Protein AF-A0A0M4CG94-F1 (afdb_monomer_lite)

Sequence (86 aa):
MNSISLPPSGESTVKKSRITPQLLLGLLAAGAVELELWGEQEPAKLVGVGEGETPYALAKVWNTDLRRETIELVPFNEIKEVRASV

Organism: NCBI:txid931089

Foldseek 3Di:
DDDDDDDPPDPPPVPPPQDDQVVLVVLVVVAWKWFDFPPDPDTWTFPHWDDDVATWTFTFDQDPVVRGTDTDTGGSVRTDDMDGDD

Radius of gyration: 17.71 Å; chains: 1; bounding box: 50×42×44 Å

pLDDT: mean 80.41, std 17.42, range [39.22, 95.44]

Structure (mmCIF, N/CA/C/O backbone):
data_AF-A0A0M4CG94-F1
#
_entry.id   AF-A0A0M4CG94-F1
#
loop_
_atom_site.group_PDB
_atom_site.id
_atom_site.type_symbol
_atom_site.label_atom_id
_atom_site.label_alt_id
_atom_site.label_comp_id
_atom_site.label_asym_id
_atom_site.label_entity_id
_atom_site.label_seq_id
_atom_site.pdbx_PDB_ins_code
_atom_site.Cartn_x
_atom_site.Cartn_y
_atom_site.Cartn_z
_atom_site.occupancy
_atom_site.B_iso_or_equiv
_atom_site.auth_seq_id
_atom_site.auth_comp_id
_atom_site.auth_asym_id
_atom_site.auth_atom_id
_atom_site.pdbx_PDB_model_num
ATOM 1 N N . MET A 1 1 ? 32.739 -28.597 35.649 1.00 42.03 1 MET A N 1
ATOM 2 C CA . MET A 1 1 ? 31.369 -28.267 35.204 1.00 42.03 1 MET A CA 1
ATOM 3 C C . MET A 1 1 ? 31.503 -27.520 33.888 1.00 42.03 1 MET A C 1
ATOM 5 O O . MET A 1 1 ? 31.850 -26.348 33.905 1.00 42.03 1 MET A O 1
ATOM 9 N N . ASN A 1 2 ? 31.369 -28.222 32.760 1.00 40.44 2 ASN A N 1
ATOM 10 C CA . ASN A 1 2 ? 31.443 -27.606 31.434 1.00 40.44 2 ASN A CA 1
ATOM 11 C C . ASN A 1 2 ? 30.070 -27.025 31.094 1.00 40.44 2 ASN A C 1
ATOM 13 O O . ASN A 1 2 ? 29.133 -27.780 30.843 1.00 40.44 2 ASN A O 1
ATOM 17 N N . SER A 1 3 ? 29.952 -25.700 31.100 1.00 49.12 3 SER A N 1
ATOM 18 C CA . SER A 1 3 ? 28.761 -25.006 30.616 1.00 49.12 3 SER A CA 1
ATOM 19 C C . SER A 1 3 ? 28.823 -24.934 29.094 1.00 49.12 3 SER A C 1
ATOM 21 O O . SER A 1 3 ? 29.608 -24.178 28.527 1.00 49.12 3 SER A O 1
ATOM 23 N N . ILE A 1 4 ? 28.021 -25.762 28.431 1.00 51.53 4 ILE A N 1
ATOM 24 C CA . ILE A 1 4 ? 27.734 -25.635 27.003 1.00 51.53 4 ILE A CA 1
ATOM 25 C C . ILE A 1 4 ? 26.748 -24.473 26.877 1.00 51.53 4 ILE A C 1
ATOM 27 O O . ILE A 1 4 ? 25.571 -24.616 27.204 1.00 51.53 4 ILE A O 1
ATOM 31 N N . SER A 1 5 ? 27.234 -23.310 26.452 1.00 46.34 5 SER A N 1
ATOM 32 C CA . SER A 1 5 ? 26.362 -22.203 26.070 1.00 46.34 5 SER A CA 1
ATOM 33 C C . SER A 1 5 ? 25.711 -22.548 24.734 1.00 46.34 5 SER A C 1
ATOM 35 O O . SER A 1 5 ? 26.366 -22.539 23.693 1.00 46.34 5 SER A O 1
ATOM 37 N N . LEU A 1 6 ? 24.421 -22.879 24.774 1.00 57.91 6 LEU A N 1
ATOM 38 C CA . LEU A 1 6 ? 23.558 -22.832 23.598 1.00 57.91 6 LEU A CA 1
ATOM 39 C C . LEU A 1 6 ? 23.608 -21.410 23.013 1.00 57.91 6 LEU A C 1
ATOM 41 O O . LEU A 1 6 ? 23.518 -20.452 23.788 1.00 57.91 6 LEU A O 1
ATOM 45 N N . PRO A 1 7 ? 23.718 -21.228 21.685 1.00 62.72 7 PRO A N 1
ATOM 46 C CA . PRO A 1 7 ? 23.407 -19.931 21.112 1.00 62.72 7 PRO A CA 1
ATOM 47 C C . PRO A 1 7 ? 21.922 -19.651 21.400 1.00 62.72 7 PRO A C 1
ATOM 49 O O . PRO A 1 7 ? 21.087 -20.521 21.127 1.00 62.72 7 PRO A O 1
ATOM 52 N N . PRO A 1 8 ? 21.561 -18.490 21.977 1.00 51.91 8 PRO A N 1
ATOM 53 C CA . PRO A 1 8 ? 20.165 -18.104 22.036 1.00 51.91 8 PRO A CA 1
ATOM 54 C C . PRO A 1 8 ? 19.645 -18.024 20.602 1.00 51.91 8 PRO A C 1
ATOM 56 O O . PRO A 1 8 ? 20.306 -17.473 19.718 1.00 51.91 8 PRO A O 1
ATOM 59 N N . SER A 1 9 ? 18.501 -18.680 20.407 1.00 52.03 9 SER A N 1
ATOM 60 C CA . SER A 1 9 ? 17.699 -18.749 19.194 1.00 52.03 9 SER A CA 1
ATOM 61 C C . SER A 1 9 ? 17.890 -17.524 18.324 1.00 52.03 9 SER A C 1
ATOM 63 O O . SER A 1 9 ? 17.744 -16.405 18.809 1.00 52.03 9 SER A O 1
ATOM 65 N N . GLY A 1 10 ? 18.204 -17.756 17.049 1.00 43.06 10 GLY A N 1
ATOM 66 C CA . GLY A 1 10 ? 18.297 -16.703 16.057 1.00 43.06 10 GLY A CA 1
ATOM 67 C C . GLY A 1 10 ? 17.049 -15.836 16.113 1.00 43.06 10 GLY A C 1
ATOM 68 O O . GLY A 1 10 ? 16.008 -16.192 15.564 1.00 43.06 10 GLY A O 1
ATOM 69 N N . GLU A 1 11 ? 17.178 -14.674 16.748 1.00 41.47 11 GLU A N 1
ATOM 70 C CA . GLU A 1 11 ? 16.458 -13.494 16.330 1.00 41.47 11 GLU A CA 1
ATOM 71 C C . GLU A 1 11 ? 16.825 -13.340 14.859 1.00 41.47 11 GLU A C 1
ATOM 73 O O . GLU A 1 11 ? 17.865 -12.785 14.501 1.00 41.47 11 GLU A O 1
ATOM 78 N N . SER A 1 12 ? 15.967 -13.874 13.985 1.00 39.22 12 SER A N 1
ATOM 79 C CA . SER A 1 12 ? 15.732 -13.246 12.699 1.00 39.22 12 SER A CA 1
ATOM 80 C C . SER A 1 12 ? 15.275 -11.842 13.054 1.00 39.22 12 SER A C 1
ATOM 82 O O . SER A 1 12 ? 14.089 -11.555 13.190 1.00 39.22 12 SER A O 1
ATOM 84 N N . THR A 1 13 ? 16.249 -10.966 13.296 1.00 40.34 13 THR A N 1
ATOM 85 C CA . THR A 1 13 ? 16.080 -9.540 13.162 1.00 40.34 13 THR A CA 1
ATOM 86 C C . THR A 1 13 ? 15.677 -9.413 11.709 1.00 40.34 13 THR A C 1
ATOM 88 O O . THR A 1 13 ? 16.522 -9.377 10.812 1.00 40.34 13 THR A O 1
ATOM 91 N N . VAL A 1 14 ? 14.368 -9.454 11.456 1.00 41.66 14 VAL A N 1
ATOM 92 C CA . VAL A 1 14 ? 13.790 -8.979 10.214 1.00 41.66 14 VAL A CA 1
ATOM 93 C C . VAL A 1 14 ? 14.195 -7.518 10.220 1.00 41.66 14 VAL A C 1
ATOM 95 O O . VAL A 1 14 ? 13.547 -6.670 10.832 1.00 41.66 14 VAL A O 1
ATOM 98 N N . LYS A 1 15 ? 15.390 -7.247 9.671 1.00 42.22 15 LYS A N 1
ATOM 99 C CA . LYS A 1 15 ? 15.888 -5.907 9.400 1.00 42.22 15 LYS A CA 1
ATOM 100 C C . LYS A 1 15 ? 14.692 -5.218 8.792 1.00 42.22 15 LYS A C 1
ATOM 102 O O . LYS A 1 15 ? 14.196 -5.740 7.793 1.00 42.22 15 LYS A O 1
ATOM 107 N N . LYS A 1 16 ? 14.220 -4.136 9.427 1.00 49.03 16 LYS A N 1
ATOM 108 C CA . LYS A 1 16 ? 13.188 -3.244 8.893 1.00 49.03 16 LYS A CA 1
ATOM 109 C C . LYS A 1 16 ? 13.572 -2.973 7.448 1.00 49.03 16 LYS A C 1
ATOM 111 O O . LYS A 1 16 ? 14.451 -2.153 7.182 1.00 49.03 16 LYS A O 1
ATOM 116 N N . SER A 1 17 ? 13.053 -3.790 6.542 1.00 55.19 17 SER A N 1
ATOM 117 C CA . SER A 1 17 ? 13.508 -3.798 5.168 1.00 55.19 17 SER A CA 1
ATOM 118 C C . SER A 1 17 ? 12.884 -2.547 4.629 1.00 55.19 17 SER A C 1
ATOM 120 O O . SER A 1 17 ? 11.664 -2.408 4.646 1.00 55.19 17 SER A O 1
ATOM 122 N N . ARG A 1 18 ? 13.739 -1.568 4.337 1.00 72.44 18 ARG A N 1
ATOM 123 C CA . ARG A 1 18 ? 13.301 -0.261 3.877 1.00 72.44 18 ARG A CA 1
ATOM 124 C C . ARG A 1 18 ? 12.327 -0.507 2.730 1.00 72.44 18 ARG A C 1
ATOM 126 O O . ARG A 1 18 ? 12.708 -1.142 1.751 1.00 72.44 18 ARG A O 1
ATOM 133 N N . ILE A 1 19 ? 11.081 -0.076 2.894 1.00 81.44 19 ILE A N 1
ATOM 134 C CA . ILE A 1 19 ? 10.049 -0.271 1.881 1.00 81.44 19 ILE A CA 1
ATOM 135 C C . ILE A 1 19 ? 10.493 0.524 0.650 1.00 81.44 19 ILE A C 1
ATOM 137 O O . ILE A 1 19 ? 10.733 1.730 0.736 1.00 81.44 19 ILE A O 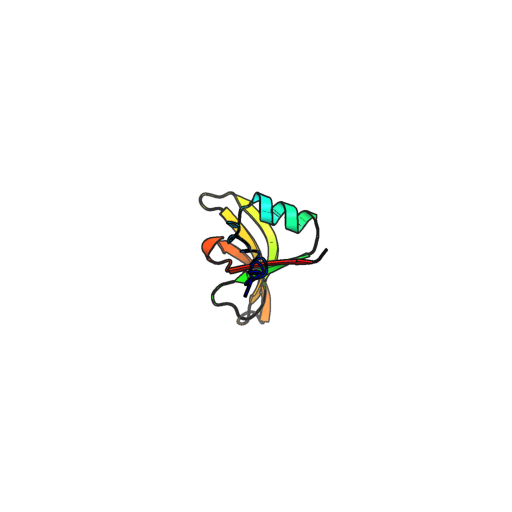1
ATOM 141 N N . THR A 1 20 ? 10.697 -0.171 -0.467 1.00 86.06 20 THR A N 1
ATOM 142 C CA . THR A 1 20 ? 11.102 0.418 -1.750 1.00 86.06 20 THR A CA 1
ATOM 143 C C . THR A 1 20 ? 10.031 0.170 -2.809 1.00 86.06 20 THR A C 1
ATOM 145 O O . THR A 1 20 ? 9.259 -0.785 -2.679 1.00 86.06 20 THR A O 1
ATOM 148 N N . PRO A 1 21 ? 9.991 0.977 -3.890 1.00 85.81 21 PRO A N 1
ATOM 149 C CA . PRO A 1 21 ? 8.986 0.800 -4.934 1.00 85.81 21 PRO A CA 1
ATOM 150 C C . PRO A 1 21 ? 9.090 -0.577 -5.589 1.00 85.81 21 PRO A C 1
ATOM 152 O O . PRO A 1 21 ? 8.090 -1.257 -5.790 1.00 85.81 21 PRO A O 1
ATOM 155 N N . GLN A 1 22 ? 10.325 -1.024 -5.828 1.00 88.06 22 GLN A N 1
ATOM 156 C CA . GLN A 1 22 ? 10.631 -2.329 -6.412 1.00 88.06 22 GLN A CA 1
ATOM 157 C C . GLN A 1 22 ? 10.165 -3.491 -5.530 1.00 88.06 22 GLN A C 1
ATOM 159 O O . GLN A 1 22 ? 9.666 -4.483 -6.056 1.00 88.06 22 GLN A O 1
ATOM 164 N N . LEU A 1 23 ? 10.295 -3.371 -4.202 1.00 87.88 23 LEU A N 1
ATOM 165 C CA . LEU A 1 23 ? 9.804 -4.390 -3.275 1.00 87.88 23 LEU A CA 1
ATOM 166 C C . LEU A 1 23 ? 8.282 -4.518 -3.377 1.00 87.88 23 LEU A C 1
ATOM 168 O O . LEU A 1 23 ? 7.780 -5.616 -3.585 1.00 87.88 23 LEU A O 1
ATOM 172 N N . LEU A 1 24 ? 7.556 -3.402 -3.273 1.00 88.88 24 LEU A N 1
ATOM 173 C CA . LEU A 1 24 ? 6.093 -3.405 -3.351 1.00 88.88 24 LEU A CA 1
ATOM 174 C C . LEU A 1 24 ? 5.592 -3.906 -4.708 1.00 88.88 24 LEU A C 1
ATOM 176 O O . LEU A 1 24 ? 4.659 -4.701 -4.754 1.00 88.88 24 LEU A O 1
ATOM 180 N N . LEU A 1 25 ? 6.239 -3.495 -5.802 1.00 89.88 25 LEU A N 1
ATOM 181 C CA . LEU A 1 25 ? 5.896 -3.955 -7.145 1.00 89.88 25 LEU A CA 1
ATOM 182 C C . LEU A 1 25 ? 6.132 -5.463 -7.306 1.00 89.88 25 LEU A C 1
ATOM 184 O O . LEU A 1 25 ? 5.294 -6.159 -7.872 1.00 89.88 25 LEU A O 1
ATOM 188 N N . GLY A 1 26 ? 7.249 -5.974 -6.780 1.00 90.06 26 GLY A N 1
ATOM 189 C CA . GLY A 1 26 ? 7.551 -7.404 -6.786 1.00 90.06 26 GLY A CA 1
ATOM 190 C C . GLY A 1 26 ? 6.539 -8.221 -5.982 1.00 90.06 26 GLY A C 1
ATOM 191 O O . GLY A 1 26 ? 6.084 -9.260 -6.451 1.00 90.06 26 GLY A O 1
ATOM 192 N N . LEU A 1 27 ? 6.140 -7.732 -4.804 1.00 89.69 27 LEU A N 1
ATOM 193 C CA . LEU A 1 27 ? 5.112 -8.377 -3.983 1.00 89.69 27 LEU A CA 1
ATOM 194 C C . LEU A 1 27 ? 3.738 -8.346 -4.667 1.00 89.69 27 LEU A C 1
ATOM 196 O O . LEU A 1 27 ? 3.049 -9.360 -4.676 1.00 89.69 27 LEU A O 1
ATOM 200 N N . LEU A 1 28 ? 3.368 -7.223 -5.291 1.00 89.06 28 LEU A N 1
ATOM 201 C CA . LEU A 1 28 ? 2.111 -7.085 -6.031 1.00 89.06 28 LEU A CA 1
ATOM 202 C C . LEU A 1 28 ? 2.043 -8.032 -7.237 1.00 89.06 28 LEU A C 1
ATOM 204 O O . LEU A 1 28 ? 0.986 -8.571 -7.548 1.00 89.06 28 LEU A O 1
ATOM 208 N N . ALA A 1 29 ? 3.171 -8.247 -7.917 1.00 88.88 29 ALA A N 1
ATOM 209 C CA . ALA A 1 29 ? 3.266 -9.212 -9.009 1.00 88.88 29 ALA A CA 1
ATOM 210 C C . ALA A 1 29 ? 3.197 -10.670 -8.520 1.00 88.88 29 ALA A C 1
ATOM 212 O O . ALA A 1 29 ? 2.796 -11.549 -9.281 1.00 88.88 29 ALA A O 1
ATOM 213 N N . ALA A 1 30 ? 3.599 -10.927 -7.272 1.00 87.88 30 ALA A N 1
ATOM 214 C CA . ALA A 1 30 ? 3.566 -12.253 -6.667 1.00 87.88 30 ALA A CA 1
ATOM 215 C C . ALA A 1 30 ? 2.184 -12.628 -6.109 1.00 87.88 30 ALA A C 1
ATOM 217 O O . ALA A 1 30 ? 1.865 -13.813 -6.068 1.00 87.88 30 ALA A O 1
ATOM 218 N N . GLY A 1 31 ? 1.366 -11.656 -5.691 1.00 89.00 31 GLY A N 1
ATOM 219 C CA . GLY A 1 31 ? 0.054 -11.940 -5.116 1.00 89.00 31 GLY A CA 1
ATOM 220 C C . GLY A 1 31 ? -0.639 -10.734 -4.487 1.00 89.00 31 GLY A C 1
ATOM 221 O O . GLY A 1 31 ? -0.360 -9.577 -4.802 1.00 89.00 31 GLY A O 1
ATOM 222 N N . ALA A 1 32 ? -1.583 -11.018 -3.590 1.00 89.25 32 ALA A N 1
ATOM 223 C CA . ALA A 1 32 ? -2.313 -9.984 -2.870 1.00 89.25 32 ALA A CA 1
ATOM 224 C C . ALA A 1 32 ? -1.423 -9.374 -1.782 1.00 89.25 32 ALA A C 1
ATOM 226 O O . ALA A 1 32 ? -0.828 -10.093 -0.978 1.00 89.25 32 ALA A O 1
ATOM 227 N N . VAL A 1 33 ? -1.356 -8.044 -1.740 1.00 93.69 33 VAL A N 1
ATOM 228 C CA . VAL A 1 33 ? -0.529 -7.316 -0.776 1.00 93.69 33 VAL A CA 1
ATOM 229 C C . VAL A 1 33 ? -1.397 -6.400 0.074 1.00 93.69 33 VAL A C 1
ATOM 231 O O . VAL A 1 33 ? -2.116 -5.543 -0.438 1.00 93.69 33 VAL A O 1
ATOM 234 N N . GLU A 1 34 ? -1.297 -6.579 1.382 1.00 93.75 34 GLU A N 1
ATOM 235 C CA . GLU A 1 34 ? -1.902 -5.745 2.409 1.00 93.75 34 GLU A CA 1
ATOM 236 C C . GLU A 1 34 ? -0.834 -4.842 3.037 1.00 93.75 34 GLU A C 1
ATOM 238 O O . GLU A 1 34 ? 0.314 -5.237 3.255 1.00 93.75 34 GLU A O 1
ATOM 243 N N . LEU A 1 35 ? -1.217 -3.604 3.313 1.00 92.44 35 LEU A N 1
ATOM 244 C CA . LEU A 1 35 ? -0.398 -2.559 3.902 1.00 92.44 35 LEU A CA 1
ATOM 245 C C . LEU A 1 35 ? -1.016 -2.176 5.242 1.00 92.44 35 LEU A C 1
ATOM 247 O O . LEU A 1 35 ? -2.171 -1.754 5.300 1.00 92.44 35 LEU A O 1
ATOM 251 N N . GLU A 1 36 ? -0.241 -2.281 6.315 1.00 92.06 36 GLU A N 1
ATOM 252 C CA . GLU A 1 36 ? -0.609 -1.655 7.582 1.00 92.06 36 GLU A CA 1
ATOM 253 C C . GLU A 1 36 ? -0.136 -0.201 7.553 1.00 92.06 36 GLU A C 1
ATOM 255 O O . GLU A 1 36 ? 1.061 0.061 7.398 1.00 92.06 36 GLU A O 1
ATOM 260 N N . LEU A 1 37 ? -1.067 0.742 7.696 1.00 90.56 37 LEU A N 1
ATOM 261 C CA . LEU A 1 37 ? -0.779 2.176 7.675 1.00 90.56 37 LEU A CA 1
ATOM 262 C C . LEU A 1 37 ? -0.777 2.744 9.098 1.00 90.56 37 LEU A C 1
ATOM 264 O O . LEU A 1 37 ? -1.519 2.289 9.969 1.00 90.56 37 LEU A O 1
ATOM 268 N N . TRP A 1 38 ? 0.071 3.736 9.363 1.00 87.88 38 TRP A N 1
ATOM 269 C CA . TRP A 1 38 ? 0.050 4.446 10.641 1.00 87.88 38 TRP A CA 1
ATOM 270 C C . TRP A 1 38 ? -1.224 5.285 10.766 1.00 87.88 38 TRP A C 1
ATOM 272 O O . TRP A 1 38 ? -1.494 6.125 9.922 1.00 87.88 38 TRP A O 1
ATOM 282 N N . GLY A 1 39 ? -1.981 5.087 11.848 1.00 84.06 39 GLY A N 1
ATOM 283 C CA . GLY A 1 39 ? -3.223 5.829 12.103 1.00 84.06 39 GLY A CA 1
ATOM 284 C C . GLY A 1 39 ? -4.487 5.139 11.589 1.00 84.06 39 GLY A C 1
ATOM 285 O O . GLY A 1 39 ? -5.567 5.446 12.087 1.00 84.06 39 GLY A O 1
ATOM 286 N N . GLU A 1 40 ? -4.349 4.140 10.716 1.00 83.94 40 GLU A N 1
ATOM 287 C CA . GLU A 1 40 ? -5.472 3.354 10.206 1.00 83.94 40 GLU A CA 1
ATOM 288 C C . GLU A 1 40 ? -5.686 2.081 11.032 1.00 83.94 40 GLU A C 1
ATOM 290 O O . GLU A 1 40 ? -4.738 1.429 11.477 1.00 83.94 40 GLU A O 1
ATOM 295 N N . GLN A 1 41 ? -6.954 1.722 11.248 1.00 82.25 41 GLN A N 1
ATOM 296 C CA . GLN A 1 41 ? -7.322 0.475 11.933 1.00 82.25 41 GLN A CA 1
ATOM 297 C C . GLN A 1 41 ? -7.424 -0.709 10.971 1.00 82.25 41 GLN A C 1
ATOM 299 O O . GLN A 1 41 ? -7.157 -1.842 11.369 1.00 82.25 41 GLN A O 1
ATOM 304 N N . GLU A 1 42 ? -7.821 -0.455 9.724 1.00 86.75 42 GLU A N 1
ATOM 305 C CA . GLU A 1 42 ? -8.000 -1.494 8.714 1.00 86.75 42 GLU A CA 1
ATOM 306 C C . GLU A 1 42 ? -6.797 -1.554 7.763 1.00 86.75 42 GLU A C 1
ATOM 308 O O . GLU A 1 42 ? -6.240 -0.5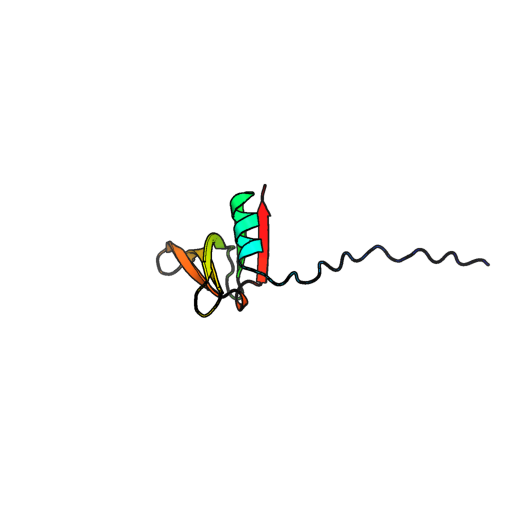13 7.404 1.00 86.75 42 GLU A O 1
ATOM 313 N N . PRO A 1 43 ? -6.378 -2.760 7.340 1.00 88.94 43 PRO A N 1
ATOM 314 C CA . PRO A 1 43 ? -5.306 -2.902 6.369 1.00 88.94 43 PRO A CA 1
ATOM 315 C C . PRO A 1 43 ? -5.755 -2.383 5.001 1.00 88.94 43 PRO A C 1
ATOM 317 O O . PRO A 1 43 ? -6.846 -2.691 4.515 1.00 88.94 43 PRO A O 1
ATOM 320 N N . ALA A 1 44 ? -4.878 -1.632 4.345 1.00 92.62 44 ALA A N 1
ATOM 321 C CA . ALA A 1 44 ? -5.102 -1.156 2.992 1.00 92.62 44 ALA A CA 1
ATOM 322 C C . ALA A 1 44 ? 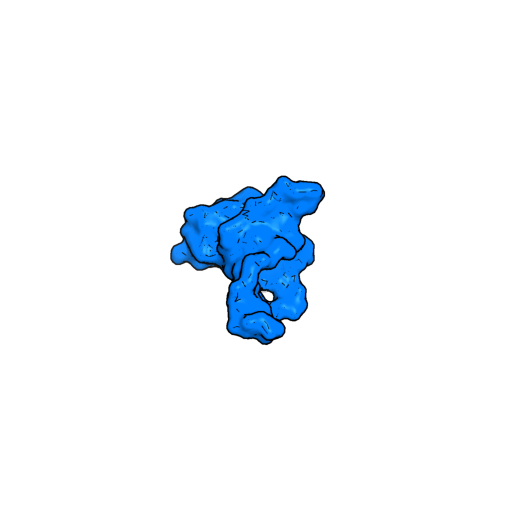-4.588 -2.179 1.975 1.00 92.62 44 ALA A C 1
ATOM 324 O O . ALA A 1 44 ? -3.546 -2.796 2.173 1.00 92.62 44 ALA A O 1
ATOM 325 N N . LYS A 1 45 ? -5.274 -2.355 0.847 1.00 94.56 45 LYS A N 1
ATOM 326 C CA . LYS A 1 45 ? -4.809 -3.273 -0.205 1.00 94.56 45 LYS A CA 1
ATOM 327 C C . LYS A 1 45 ? -3.958 -2.521 -1.210 1.00 94.56 45 LYS A C 1
ATOM 329 O O . LYS A 1 45 ? -4.448 -1.596 -1.850 1.00 94.56 45 LYS A O 1
ATOM 334 N N . LEU A 1 46 ? -2.705 -2.917 -1.386 1.00 94.44 46 LEU A N 1
ATOM 335 C CA . LEU A 1 46 ? -1.850 -2.349 -2.422 1.00 94.44 46 LEU A CA 1
ATOM 336 C C . LEU A 1 46 ? -2.426 -2.703 -3.801 1.00 94.44 46 LEU A C 1
ATOM 338 O O . LEU A 1 46 ? -2.655 -3.870 -4.110 1.00 94.44 46 LEU A O 1
ATOM 342 N N . VAL A 1 47 ? -2.641 -1.689 -4.633 1.00 94.50 47 VAL A N 1
ATOM 343 C CA . VAL A 1 47 ? -3.135 -1.840 -6.013 1.00 94.50 47 VAL A CA 1
ATOM 344 C C . VAL A 1 47 ? -2.172 -1.268 -7.051 1.00 94.50 47 VAL A C 1
ATOM 346 O O . VAL A 1 47 ? -2.331 -1.519 -8.243 1.00 94.50 47 VAL A O 1
ATOM 349 N N . GLY A 1 48 ? -1.160 -0.517 -6.621 1.00 92.94 48 GLY A N 1
ATOM 350 C CA . GLY A 1 48 ? -0.141 0.025 -7.507 1.00 92.94 48 GLY A CA 1
ATOM 351 C C . GLY A 1 48 ? 0.952 0.763 -6.750 1.00 92.94 48 GLY A C 1
ATOM 352 O O . GLY A 1 48 ? 0.877 0.959 -5.541 1.00 92.94 48 GLY A O 1
ATOM 353 N N . VAL A 1 49 ? 1.981 1.180 -7.476 1.00 92.38 49 VAL A N 1
ATOM 354 C CA . VAL A 1 49 ? 3.124 1.924 -6.940 1.00 92.38 49 VAL A CA 1
ATOM 355 C C . VAL A 1 49 ? 3.471 3.024 -7.934 1.00 92.38 49 VAL A C 1
ATOM 357 O O . VAL A 1 49 ? 3.415 2.789 -9.141 1.00 92.38 49 VAL A O 1
ATOM 360 N N . GLY A 1 50 ? 3.817 4.210 -7.440 1.00 89.00 50 GLY A N 1
ATOM 361 C CA . GLY A 1 50 ? 4.244 5.329 -8.270 1.00 89.00 50 GLY A CA 1
ATOM 362 C C . GLY A 1 50 ? 5.574 5.919 -7.815 1.00 89.00 50 GLY A C 1
ATOM 363 O O . GLY A 1 50 ? 5.892 5.973 -6.625 1.00 89.00 50 GLY A O 1
ATOM 364 N N . GLU A 1 51 ? 6.349 6.381 -8.792 1.00 80.81 51 GLU A N 1
ATOM 365 C CA . GLU A 1 51 ? 7.625 7.066 -8.596 1.00 80.81 51 GLU A CA 1
ATOM 366 C C . GLU A 1 51 ? 7.441 8.539 -8.997 1.00 80.81 51 GLU A C 1
ATOM 368 O O . GLU A 1 51 ? 7.563 8.902 -10.164 1.00 80.81 51 GLU A O 1
ATOM 373 N N . GLY A 1 52 ? 7.032 9.375 -8.035 1.00 72.31 52 GLY A N 1
ATOM 374 C CA . GLY A 1 52 ? 6.985 10.839 -8.169 1.00 72.31 52 GLY A CA 1
ATOM 375 C C . GLY A 1 52 ? 8.188 11.511 -7.497 1.00 72.31 52 GLY A C 1
ATOM 376 O O . GLY A 1 52 ? 9.193 10.857 -7.227 1.00 72.31 52 GLY A O 1
ATOM 377 N N . GLU A 1 53 ? 8.079 12.802 -7.149 1.00 80.06 53 GLU A N 1
ATOM 378 C CA . GLU A 1 53 ? 9.096 13.490 -6.321 1.00 80.06 53 GLU A CA 1
ATOM 379 C C . GLU A 1 53 ? 9.348 12.760 -4.991 1.00 80.06 53 GLU A C 1
ATOM 381 O O . GLU A 1 53 ? 10.459 12.756 -4.467 1.00 80.06 53 GLU A O 1
ATOM 386 N N . THR A 1 54 ? 8.313 12.098 -4.465 1.00 81.31 54 THR A N 1
ATOM 387 C CA . THR A 1 54 ? 8.403 11.131 -3.369 1.00 81.31 54 THR A CA 1
ATOM 388 C C . THR A 1 54 ? 7.740 9.822 -3.812 1.00 81.31 54 THR A C 1
ATOM 390 O O . THR A 1 54 ? 6.657 9.872 -4.400 1.00 81.31 54 THR A O 1
ATOM 393 N N . PRO A 1 55 ? 8.353 8.651 -3.566 1.00 87.62 55 PRO A N 1
ATOM 394 C CA . PRO A 1 55 ? 7.735 7.366 -3.876 1.00 87.62 55 PRO A CA 1
ATOM 395 C C . PRO A 1 55 ? 6.489 7.130 -3.014 1.00 87.62 55 PRO A C 1
ATOM 39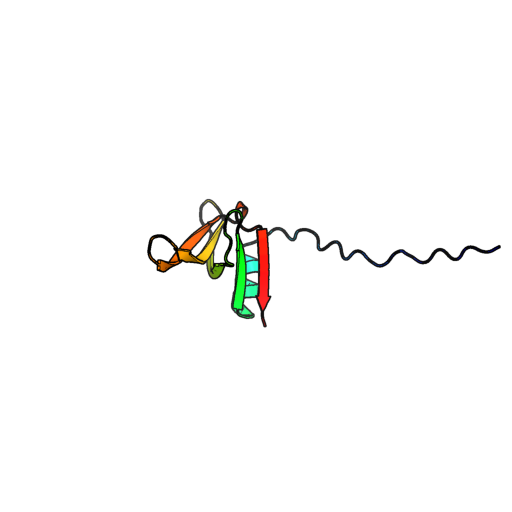7 O O . PRO A 1 55 ? 6.493 7.401 -1.808 1.00 87.62 55 PRO A O 1
ATOM 400 N N . TYR A 1 56 ? 5.434 6.611 -3.640 1.00 91.25 56 TYR A N 1
ATOM 401 C CA . TYR A 1 56 ? 4.144 6.367 -2.999 1.00 91.25 56 TYR A CA 1
ATOM 402 C C . TYR A 1 56 ? 3.524 5.042 -3.448 1.00 91.25 56 TYR A C 1
ATOM 404 O O . TYR A 1 56 ? 3.797 4.520 -4.532 1.00 91.25 56 TYR A O 1
ATOM 412 N N . ALA A 1 57 ? 2.670 4.491 -2.593 1.00 93.38 57 ALA A N 1
ATOM 413 C CA . ALA A 1 57 ? 1.828 3.347 -2.893 1.00 93.38 57 ALA A CA 1
ATOM 414 C C . ALA A 1 57 ? 0.432 3.845 -3.279 1.00 93.38 57 ALA A C 1
ATOM 416 O O . ALA A 1 57 ? -0.071 4.806 -2.708 1.00 93.38 57 ALA A O 1
ATOM 417 N N . LEU A 1 58 ? -0.198 3.188 -4.245 1.00 94.50 58 LEU A N 1
ATOM 418 C CA . LEU A 1 58 ? -1.632 3.299 -4.473 1.00 94.50 58 LEU A CA 1
ATOM 419 C C . LEU A 1 58 ? -2.286 2.190 -3.667 1.00 94.50 58 LEU A C 1
ATOM 421 O O . LEU A 1 58 ? -2.058 1.008 -3.945 1.00 94.50 58 LEU A O 1
ATOM 425 N N . ALA A 1 59 ? -3.070 2.567 -2.667 1.00 94.62 59 ALA A N 1
ATOM 426 C CA . ALA A 1 59 ? -3.714 1.624 -1.774 1.00 94.62 59 ALA A CA 1
ATOM 427 C C . ALA A 1 59 ? -5.228 1.810 -1.804 1.00 94.62 59 ALA A C 1
ATOM 429 O O . ALA A 1 59 ? -5.733 2.929 -1.827 1.00 94.62 59 ALA A O 1
ATOM 430 N N . LYS A 1 60 ? -5.955 0.700 -1.818 1.00 95.44 60 LYS A N 1
ATOM 431 C CA . LYS A 1 60 ? -7.396 0.670 -1.636 1.00 95.44 60 LYS A CA 1
ATOM 432 C C . LYS A 1 60 ? -7.678 0.641 -0.134 1.00 95.44 60 LYS A C 1
ATOM 434 O O . LYS A 1 60 ? -7.347 -0.346 0.524 1.00 95.44 60 LYS A O 1
ATOM 439 N N . VAL A 1 61 ? -8.240 1.724 0.385 1.00 92.50 61 VAL A N 1
ATOM 440 C CA . VAL A 1 61 ? -8.509 1.954 1.812 1.00 92.50 61 VAL A CA 1
ATOM 441 C C . VAL A 1 61 ? -10.019 2.028 2.023 1.00 92.50 61 VAL A C 1
ATOM 443 O O . VAL A 1 61 ? -10.745 2.497 1.144 1.00 92.50 61 VAL A O 1
ATOM 446 N N . TRP A 1 62 ? -10.519 1.555 3.164 1.00 90.69 62 TRP A N 1
ATOM 447 C CA . TRP A 1 62 ? -11.914 1.770 3.537 1.00 90.69 62 TRP A CA 1
ATOM 448 C C . TRP A 1 62 ? -12.107 3.198 4.054 1.00 90.69 62 TRP A C 1
ATOM 450 O O . TRP A 1 62 ? -11.638 3.552 5.130 1.00 90.69 62 TRP A O 1
ATOM 460 N N . ASN A 1 63 ? -12.829 4.023 3.299 1.00 88.00 63 ASN A N 1
ATOM 461 C CA . ASN A 1 63 ? -13.146 5.379 3.714 1.00 88.00 63 ASN A CA 1
ATOM 462 C C . ASN A 1 63 ? -14.460 5.384 4.507 1.00 88.00 63 ASN A C 1
ATOM 464 O O . ASN A 1 63 ? -15.534 5.088 3.970 1.00 88.00 63 ASN A O 1
ATOM 468 N N . THR A 1 64 ? -14.375 5.717 5.795 1.00 87.31 64 THR A N 1
ATOM 469 C CA . THR A 1 64 ? -15.520 5.680 6.718 1.00 87.31 64 THR A CA 1
ATOM 470 C C . THR A 1 64 ? -16.545 6.780 6.437 1.00 87.31 64 THR A C 1
ATOM 472 O O . THR A 1 64 ? -17.747 6.516 6.526 1.00 87.31 64 THR A O 1
ATOM 475 N N . ASP A 1 65 ? -16.101 7.967 6.013 1.00 88.75 65 ASP A N 1
ATOM 476 C CA . ASP A 1 65 ? -16.977 9.084 5.643 1.00 88.75 65 ASP A CA 1
ATOM 477 C C . ASP A 1 65 ? -17.831 8.753 4.413 1.00 88.75 65 ASP A C 1
ATOM 479 O O . ASP A 1 65 ? -19.037 9.002 4.38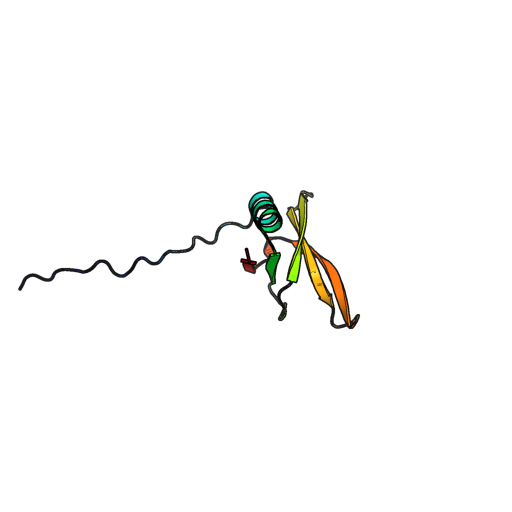1 1.00 88.75 65 ASP A O 1
ATOM 483 N N . LEU A 1 66 ? -17.216 8.134 3.403 1.00 91.12 66 LEU A N 1
ATOM 484 C CA . LEU A 1 66 ? -17.879 7.748 2.157 1.00 91.12 66 LEU A CA 1
ATOM 485 C C . LEU A 1 66 ? -18.520 6.354 2.217 1.00 91.12 66 LEU A C 1
ATOM 487 O O . LEU A 1 66 ? -19.216 5.969 1.273 1.00 91.12 66 LEU A O 1
ATOM 491 N N . ARG A 1 67 ? -18.286 5.603 3.303 1.00 91.31 67 ARG A N 1
ATOM 492 C CA . ARG A 1 67 ? -18.730 4.213 3.524 1.00 91.31 67 ARG A CA 1
ATOM 493 C C . ARG A 1 67 ? -18.431 3.292 2.340 1.00 91.31 67 ARG A C 1
ATOM 495 O O . ARG A 1 67 ? -19.282 2.504 1.922 1.00 91.31 67 ARG A O 1
ATOM 502 N N . ARG A 1 68 ? -17.244 3.441 1.756 1.00 92.75 68 ARG A N 1
ATOM 503 C CA . ARG A 1 68 ? -16.800 2.669 0.591 1.00 92.75 68 ARG A CA 1
ATOM 504 C C . ARG A 1 68 ? -15.286 2.617 0.521 1.00 92.75 68 ARG A C 1
ATOM 506 O O . ARG A 1 68 ? -14.600 3.452 1.098 1.00 92.75 68 ARG A O 1
ATOM 513 N N . GLU A 1 69 ? -14.778 1.694 -0.281 1.00 91.88 69 GLU A N 1
ATOM 514 C CA . GLU A 1 69 ? -13.356 1.652 -0.591 1.00 91.88 69 GLU A CA 1
ATOM 515 C C . GLU A 1 69 ? -12.965 2.762 -1.586 1.00 91.88 69 GLU A C 1
ATOM 517 O O . GLU A 1 69 ? -13.607 2.933 -2.629 1.00 91.88 69 GLU A O 1
ATOM 522 N N . THR A 1 70 ? -11.893 3.491 -1.285 1.00 93.56 70 THR A N 1
ATOM 523 C CA . THR A 1 70 ? -11.278 4.520 -2.137 1.00 93.56 70 THR A CA 1
ATOM 524 C C . THR A 1 70 ? -9.832 4.155 -2.445 1.00 93.56 70 THR A C 1
ATOM 526 O O . THR A 1 70 ? -9.205 3.404 -1.706 1.00 93.56 70 THR A O 1
ATOM 529 N N . ILE A 1 71 ? -9.305 4.646 -3.570 1.00 94.44 71 ILE A N 1
ATOM 530 C CA . ILE A 1 71 ? -7.876 4.523 -3.880 1.00 94.44 71 ILE A CA 1
ATOM 531 C C . ILE A 1 71 ? -7.197 5.795 -3.402 1.00 94.44 71 ILE A C 1
ATOM 533 O O . ILE A 1 71 ? -7.554 6.884 -3.853 1.00 94.44 71 ILE A O 1
ATOM 537 N N . GLU A 1 72 ? -6.218 5.639 -2.524 1.00 92.31 72 GLU A N 1
ATOM 538 C CA . GLU A 1 72 ? -5.462 6.740 -1.948 1.00 92.31 72 GLU A CA 1
ATOM 539 C C . GLU A 1 72 ? -3.969 6.599 -2.235 1.00 92.31 72 GLU A C 1
ATOM 541 O O . GLU A 1 72 ? -3.432 5.501 -2.426 1.00 92.31 72 GLU A O 1
ATOM 546 N N . LEU A 1 73 ? -3.315 7.756 -2.313 1.00 93.25 73 LEU A N 1
ATOM 547 C CA . LEU A 1 73 ? -1.872 7.876 -2.436 1.00 93.25 73 LEU A CA 1
ATOM 548 C C . LEU A 1 73 ? -1.287 7.808 -1.032 1.00 93.25 73 LEU A C 1
ATOM 550 O O . LEU A 1 73 ? -1.498 8.715 -0.236 1.00 93.25 73 LEU A O 1
ATOM 554 N N . VAL A 1 74 ? -0.544 6.746 -0.752 1.00 91.62 74 VAL A N 1
ATOM 555 C CA . VAL A 1 74 ? 0.059 6.494 0.553 1.00 91.62 74 VAL A CA 1
ATOM 556 C C . VAL A 1 74 ? 1.570 6.700 0.453 1.00 91.62 74 VA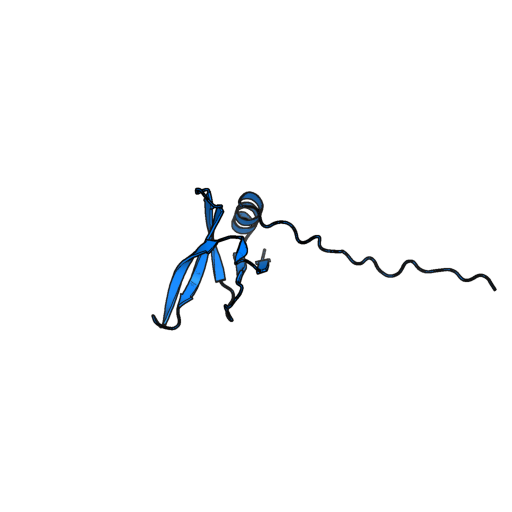L A C 1
ATOM 558 O O . VAL A 1 74 ? 2.270 5.891 -0.171 1.00 91.62 74 VAL A O 1
ATOM 561 N N . PRO A 1 75 ? 2.109 7.772 1.048 1.00 90.44 75 PRO A N 1
ATOM 562 C CA . PRO A 1 75 ? 3.543 7.964 1.194 1.00 90.44 75 PRO A CA 1
ATOM 563 C C . PRO A 1 75 ? 4.195 6.789 1.931 1.00 90.44 75 PRO A C 1
ATOM 565 O O . PRO A 1 75 ? 3.667 6.263 2.909 1.00 90.44 75 PRO A O 1
ATOM 568 N N . PHE A 1 76 ? 5.388 6.374 1.505 1.00 88.88 76 PHE A N 1
ATOM 569 C CA . PHE A 1 76 ? 6.037 5.193 2.094 1.00 88.88 76 PHE A CA 1
ATOM 570 C C . PHE A 1 76 ? 6.391 5.331 3.577 1.00 88.88 76 PHE A C 1
ATOM 572 O O . PHE A 1 76 ? 6.527 4.326 4.268 1.00 88.88 76 PHE A O 1
ATOM 579 N N . ASN A 1 77 ? 6.549 6.555 4.077 1.00 88.00 77 ASN A N 1
ATOM 580 C CA . ASN A 1 77 ? 6.756 6.826 5.499 1.00 88.00 77 ASN A CA 1
ATOM 581 C C . ASN A 1 77 ? 5.498 6.589 6.352 1.00 88.00 77 ASN A C 1
ATOM 583 O O . ASN A 1 77 ? 5.627 6.480 7.569 1.00 88.00 77 ASN A O 1
ATOM 587 N N . GLU A 1 78 ? 4.317 6.483 5.741 1.00 89.56 78 GLU A N 1
ATOM 588 C CA . GLU A 1 78 ? 3.067 6.141 6.429 1.00 89.56 78 GLU A CA 1
ATOM 589 C C . GLU A 1 78 ? 2.808 4.631 6.465 1.00 89.56 78 GLU A C 1
ATOM 591 O O . GLU A 1 78 ? 1.951 4.167 7.214 1.00 89.56 78 GLU A O 1
ATOM 596 N N . ILE A 1 79 ? 3.590 3.840 5.723 1.00 90.12 79 ILE A N 1
ATOM 597 C CA . ILE A 1 79 ? 3.488 2.381 5.725 1.00 90.12 79 ILE A CA 1
ATOM 598 C C . ILE A 1 79 ? 4.295 1.827 6.900 1.00 90.12 79 ILE A C 1
ATOM 600 O O . ILE A 1 79 ? 5.519 1.971 6.981 1.00 90.12 79 ILE A O 1
ATOM 604 N N . LYS A 1 80 ? 3.599 1.162 7.816 1.00 88.94 80 LYS A N 1
ATOM 605 C CA . LYS A 1 80 ? 4.182 0.505 8.984 1.00 88.94 80 LYS A CA 1
ATOM 606 C C . LYS A 1 80 ? 4.713 -0.883 8.643 1.00 88.94 80 LYS A C 1
ATOM 608 O O . LYS A 1 80 ? 5.841 -1.213 9.005 1.00 88.94 80 LYS A O 1
ATOM 613 N N . GLU A 1 81 ? 3.894 -1.687 7.977 1.00 88.38 81 GLU A N 1
ATOM 614 C CA . GLU A 1 81 ? 4.186 -3.081 7.649 1.00 88.38 81 GLU A CA 1
ATOM 615 C C . GLU A 1 81 ? 3.564 -3.448 6.299 1.00 88.38 81 GLU A C 1
ATOM 617 O O . GLU A 1 81 ? 2.567 -2.865 5.874 1.00 88.38 81 GLU A O 1
ATOM 622 N N . VAL A 1 82 ? 4.173 -4.419 5.618 1.00 89.56 82 VAL A N 1
ATOM 623 C CA . VAL A 1 82 ? 3.694 -4.969 4.349 1.00 89.56 82 VAL A CA 1
ATOM 624 C C . VAL A 1 82 ? 3.513 -6.468 4.528 1.00 89.56 82 VAL A C 1
ATOM 626 O O . VAL A 1 82 ? 4.458 -7.163 4.907 1.00 89.56 82 VAL A O 1
ATOM 629 N N . ARG A 1 83 ? 2.317 -6.971 4.228 1.00 89.12 83 ARG A N 1
ATOM 630 C CA . ARG A 1 83 ? 1.985 -8.396 4.259 1.00 89.12 83 ARG A CA 1
ATOM 631 C C . ARG A 1 83 ? 1.605 -8.849 2.862 1.00 89.12 83 ARG A C 1
ATOM 633 O O . ARG A 1 83 ? 0.678 -8.319 2.267 1.00 89.12 83 ARG A O 1
ATOM 640 N N . ALA A 1 84 ? 2.322 -9.830 2.332 1.00 84.31 84 ALA A N 1
ATOM 641 C CA . ALA A 1 84 ? 1.984 -10.451 1.059 1.00 84.31 84 ALA A CA 1
ATOM 642 C C . ALA A 1 84 ? 1.402 -11.843 1.308 1.00 84.31 84 ALA A C 1
ATOM 644 O O . ALA A 1 84 ? 1.941 -12.603 2.114 1.00 84.31 84 ALA A O 1
ATOM 645 N N . SER A 1 85 ? 0.319 -12.162 0.608 1.00 77.00 85 SER A N 1
ATOM 646 C CA . SER A 1 85 ? -0.271 -13.497 0.550 1.00 77.00 85 SER A CA 1
ATOM 647 C C . SER A 1 85 ? -0.114 -14.034 -0.871 1.00 77.00 85 SER A C 1
ATOM 649 O O . SER A 1 85 ? -0.527 -13.371 -1.828 1.00 77.00 85 SER A O 1
ATOM 651 N N . VAL A 1 86 ? 0.520 -15.205 -0.986 1.00 62.56 86 VAL A N 1
ATOM 652 C CA . VAL A 1 86 ? 0.837 -15.900 -2.247 1.00 62.56 86 VAL A CA 1
ATOM 653 C C . VAL A 1 86 ? -0.113 -17.072 -2.442 1.00 62.56 86 VAL A C 1
ATOM 655 O O . VAL A 1 86 ? -0.348 -17.786 -1.440 1.00 62.56 86 VAL A O 1
#

Secondary structure (DSSP, 8-state):
-----PPP------------HHHHHHHHHHSEEEEEETT-SSPEEEEEEEESSSEEEEEEEEETTTTEEEEEEEEGGGEEEEEEE-